Protein AF-K1R5Z9-F1 (afdb_monomer_lite)

Organism: NCBI:txid408170

Radius of gyration: 17.42 Å; chains: 1; bounding box: 35×37×48 Å

InterPro domains:
  IPR027417 P-loop containing nucleoside triphosphate hydrolase [G3DSA:3.40.50.300] (1-78)
  IPR045562 ATP-dependent DNA helicase RecG, domain 3, C-terminal [PF19833] (22-94)
  IPR047112 ATP-dependent DNA helicase RecG/Transcription-repair-coupling factor [PTHR47964] (1-91)

Secondary structure (DSSP, 8-state):
-----S--SHHHHHHHHHHHH---HHHHHHHHHHHH-S--TTSS---SS-----S-TTT-HHHHHHHHHHHHHHHHH-TT--SGGGHHHHHHHHHHHHTTTTS--

Sequence (105 aa):
CVLVSDAHTDEARARLKVLCDTADGFQIAEADLRQRGPGDFFGNRQHGLPALHIADLGTNMTAVNDARDAARTVLATDPTLSAPEHAALRAQCARLFAANDGHFN

Foldseek 3Di:
DDDDDPDPDPLVVQLVVQVVVDPDPVSSVVSCCVSVPCPPPVPPDPFAFDPPPPVGCVVCVVVVVVVVVVVVVCCVVPVPLPDPVSPVVNVVVVVRRVVRVPRPD

pLDDT: mean 75.52, std 16.5, range [33.09, 94.94]

Structure (mmCIF, N/CA/C/O backbone):
data_AF-K1R5Z9-F1
#
_entry.id   AF-K1R5Z9-F1
#
loop_
_atom_site.group_PDB
_atom_site.id
_atom_site.type_symbol
_atom_site.label_atom_id
_atom_site.label_alt_id
_atom_site.label_comp_id
_atom_site.label_asym_id
_atom_site.label_entity_id
_atom_site.label_seq_id
_atom_site.pdbx_PDB_ins_code
_atom_site.Cartn_x
_atom_site.Cartn_y
_atom_site.Cartn_z
_atom_site.occupancy
_atom_site.B_iso_or_equiv
_atom_site.auth_seq_id
_atom_site.auth_comp_id
_atom_site.auth_asym_id
_atom_site.auth_atom_id
_atom_site.pdbx_PDB_model_num
ATOM 1 N N . CYS A 1 1 ? 1.648 -23.744 -13.181 1.00 73.06 1 CYS A N 1
ATOM 2 C CA . CYS A 1 1 ? 1.472 -22.630 -14.137 1.00 73.06 1 CYS A CA 1
ATOM 3 C C . CYS A 1 1 ? 2.696 -22.535 -15.035 1.00 73.06 1 CYS A C 1
ATOM 5 O O . CYS A 1 1 ? 3.778 -22.875 -14.574 1.00 73.06 1 CYS A O 1
ATOM 7 N N . VAL A 1 2 ? 2.527 -22.100 -16.285 1.00 80.69 2 VAL A N 1
ATOM 8 C CA . VAL A 1 2 ? 3.630 -21.816 -17.218 1.00 80.69 2 VAL A CA 1
ATOM 9 C C . VAL A 1 2 ? 3.498 -20.358 -17.643 1.00 80.69 2 VAL A C 1
ATOM 11 O O . VAL A 1 2 ? 2.413 -19.940 -18.038 1.00 80.69 2 VAL A O 1
ATOM 14 N N . LEU A 1 3 ? 4.579 -19.588 -17.522 1.00 80.12 3 LEU A N 1
ATOM 15 C CA . LEU A 1 3 ? 4.649 -18.199 -17.971 1.00 80.12 3 LEU A CA 1
ATOM 16 C C . LEU A 1 3 ? 5.308 -18.158 -19.354 1.00 80.12 3 LEU A C 1
ATOM 18 O O . LEU A 1 3 ? 6.401 -18.692 -19.528 1.00 80.12 3 LEU A O 1
ATOM 22 N N . VAL A 1 4 ? 4.648 -17.530 -20.329 1.00 83.44 4 VAL A N 1
ATOM 23 C CA . VAL A 1 4 ? 5.136 -17.386 -21.710 1.00 83.44 4 VAL A CA 1
ATOM 24 C C . VAL A 1 4 ? 5.144 -15.902 -22.069 1.00 83.44 4 VAL A C 1
ATOM 26 O O . VAL A 1 4 ? 4.182 -15.195 -21.779 1.00 83.44 4 VAL A O 1
ATOM 29 N N . SER A 1 5 ? 6.227 -15.430 -22.685 1.00 82.25 5 SER A N 1
ATOM 30 C CA . SER A 1 5 ? 6.384 -14.048 -23.149 1.00 82.25 5 SER A CA 1
ATOM 31 C C . SER A 1 5 ? 7.063 -14.035 -24.511 1.00 82.25 5 SER A C 1
ATOM 33 O O . SER A 1 5 ? 8.066 -14.718 -24.699 1.00 82.25 5 SER A O 1
ATOM 35 N N . ASP A 1 6 ? 6.533 -13.220 -25.421 1.00 85.75 6 ASP A N 1
ATOM 36 C CA . ASP A 1 6 ? 7.128 -12.917 -26.731 1.00 85.75 6 ASP A CA 1
ATOM 37 C C . ASP A 1 6 ? 8.138 -11.751 -26.647 1.00 85.75 6 ASP A C 1
ATOM 39 O O . ASP A 1 6 ? 8.927 -11.494 -27.550 1.00 85.75 6 ASP A O 1
ATOM 43 N N . ALA A 1 7 ? 8.157 -11.034 -25.516 1.00 82.31 7 ALA A N 1
ATOM 44 C CA . ALA A 1 7 ? 9.148 -9.998 -25.260 1.00 82.31 7 ALA A CA 1
ATOM 45 C C . ALA A 1 7 ? 10.493 -10.624 -24.859 1.00 82.31 7 ALA A C 1
ATOM 47 O O . ALA A 1 7 ? 10.580 -11.354 -23.868 1.00 82.31 7 ALA A O 1
ATOM 48 N N . HIS A 1 8 ? 11.548 -10.280 -25.601 1.00 81.94 8 HIS A N 1
ATOM 49 C CA . HIS A 1 8 ? 12.918 -10.770 -25.398 1.00 81.94 8 HIS A CA 1
ATOM 50 C C . HIS A 1 8 ? 13.832 -9.791 -24.641 1.00 81.94 8 HIS A C 1
ATOM 52 O O . HIS A 1 8 ? 15.053 -9.919 -24.697 1.00 81.94 8 HIS A O 1
ATOM 58 N N . THR A 1 9 ? 13.267 -8.808 -23.937 1.00 86.88 9 THR A N 1
ATOM 59 C CA . THR A 1 9 ? 14.045 -7.823 -23.173 1.00 86.88 9 THR A CA 1
ATOM 60 C C . THR A 1 9 ? 14.440 -8.354 -21.792 1.00 86.88 9 THR A C 1
ATOM 62 O O . THR A 1 9 ? 13.729 -9.164 -21.190 1.00 86.88 9 THR A O 1
ATOM 65 N N . ASP A 1 10 ? 15.560 -7.865 -21.253 1.00 84.44 10 ASP A N 1
ATOM 66 C CA . ASP A 1 10 ? 16.007 -8.216 -19.896 1.00 84.44 10 ASP A CA 1
ATOM 67 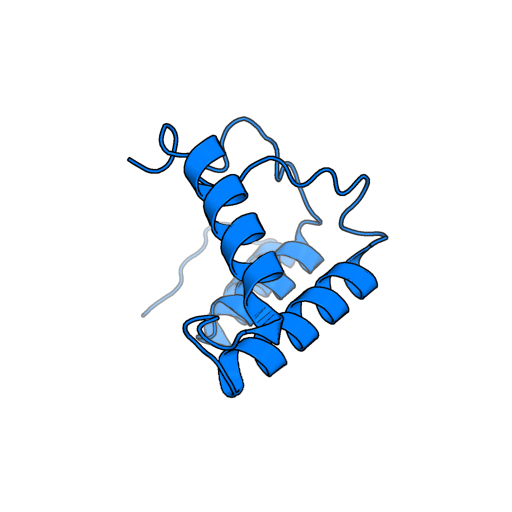C C . ASP A 1 10 ? 14.999 -7.779 -18.825 1.00 84.44 10 ASP A C 1
ATOM 69 O O . ASP A 1 10 ? 14.791 -8.480 -17.836 1.00 84.44 10 ASP A O 1
ATOM 73 N N . GLU A 1 11 ? 14.296 -6.673 -19.065 1.00 81.69 11 GLU A N 1
ATOM 74 C CA . GLU A 1 11 ? 13.219 -6.188 -18.203 1.00 81.69 11 GLU A CA 1
ATOM 75 C C . GLU A 1 11 ? 12.032 -7.167 -18.168 1.00 81.69 11 GLU A C 1
ATOM 77 O O . GLU A 1 11 ? 11.549 -7.530 -17.095 1.00 81.69 11 GLU A O 1
ATOM 82 N N . ALA A 1 12 ? 11.597 -7.681 -19.327 1.00 82.56 12 ALA A N 1
ATOM 83 C CA . ALA A 1 12 ? 10.539 -8.690 -19.386 1.00 82.56 12 ALA A CA 1
ATOM 84 C C . ALA A 1 12 ? 10.950 -9.975 -18.649 1.00 82.56 12 ALA A C 1
ATOM 86 O O . ALA A 1 12 ? 10.152 -10.552 -17.908 1.00 82.56 12 ALA A O 1
ATOM 87 N N . ARG A 1 13 ? 12.215 -10.389 -18.784 1.00 85.88 13 ARG A N 1
ATOM 88 C CA . ARG A 1 13 ? 12.768 -11.542 -18.061 1.00 85.88 13 ARG A CA 1
ATOM 89 C C . ARG A 1 13 ? 12.788 -11.317 -16.547 1.00 85.88 13 ARG A C 1
ATOM 91 O O . ARG A 1 13 ? 12.404 -12.219 -15.803 1.00 85.88 13 ARG A O 1
ATOM 98 N N . ALA A 1 14 ? 13.197 -10.134 -16.091 1.00 84.69 14 ALA A N 1
ATOM 99 C CA . ALA A 1 14 ? 13.219 -9.781 -14.674 1.00 84.69 14 ALA A CA 1
ATOM 100 C C . ALA A 1 14 ? 11.812 -9.805 -14.053 1.00 84.69 14 ALA A C 1
ATOM 102 O O . ALA A 1 14 ? 11.638 -10.332 -12.955 1.00 84.69 14 ALA A O 1
ATOM 103 N N . ARG A 1 15 ? 10.793 -9.325 -14.778 1.00 83.00 15 ARG A N 1
ATOM 104 C CA . ARG A 1 15 ? 9.384 -9.358 -14.341 1.00 83.00 15 ARG A CA 1
ATOM 105 C C . ARG A 1 15 ? 8.857 -10.777 -14.177 1.00 83.00 15 ARG A C 1
ATOM 107 O O . ARG A 1 15 ? 8.269 -11.109 -13.151 1.00 83.00 15 ARG A O 1
ATOM 114 N N . LEU A 1 16 ? 9.099 -11.633 -15.170 1.00 87.38 16 LEU A N 1
ATOM 115 C CA . LEU A 1 16 ? 8.708 -13.042 -15.087 1.00 8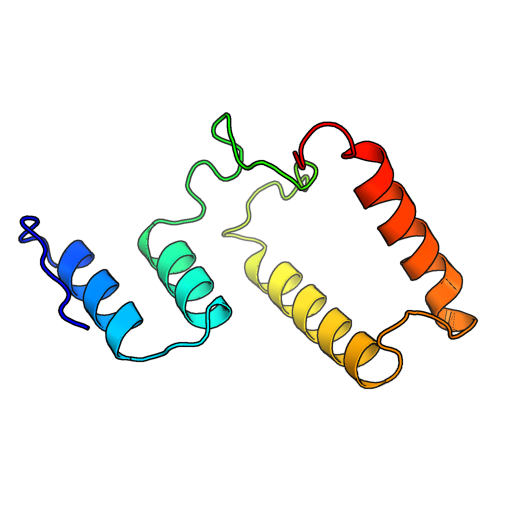7.38 16 LEU A CA 1
ATOM 116 C C . LEU A 1 16 ? 9.399 -13.750 -13.923 1.00 87.38 16 LEU A C 1
ATOM 118 O O . LEU A 1 16 ? 8.781 -14.576 -13.259 1.00 87.38 16 LEU A O 1
ATOM 122 N N . LYS A 1 17 ? 10.659 -13.401 -13.646 1.00 87.31 17 LYS A N 1
ATOM 123 C CA . LYS A 1 17 ? 11.399 -13.968 -12.522 1.00 87.31 17 LYS A CA 1
ATOM 124 C C . LYS A 1 17 ? 10.764 -13.608 -11.175 1.00 87.31 17 LYS A C 1
ATOM 126 O O . LYS A 1 17 ? 10.582 -14.500 -10.358 1.00 87.31 17 LYS A O 1
ATOM 131 N N . VAL A 1 18 ? 10.360 -12.353 -10.968 1.00 86.69 18 VAL A N 1
ATOM 132 C CA . VAL A 1 18 ? 9.672 -11.916 -9.735 1.00 86.69 18 VAL A CA 1
ATOM 133 C C . VAL A 1 18 ? 8.405 -12.739 -9.481 1.00 86.69 18 VAL A C 1
ATOM 135 O O . VAL A 1 18 ? 8.185 -13.189 -8.361 1.00 86.69 18 VAL A O 1
ATOM 138 N N . LEU A 1 19 ? 7.611 -12.997 -10.526 1.00 86.44 19 LEU A N 1
ATOM 139 C CA . LEU A 1 19 ? 6.396 -13.817 -10.432 1.00 86.44 19 LEU A CA 1
ATOM 140 C C . LEU A 1 19 ? 6.679 -15.299 -10.129 1.00 86.44 19 LEU A C 1
ATOM 142 O O . LEU A 1 19 ? 5.799 -16.001 -9.635 1.00 86.44 19 LEU A O 1
ATOM 146 N N . CYS A 1 20 ? 7.882 -15.786 -10.438 1.00 87.81 20 CYS A N 1
ATOM 147 C CA . CYS A 1 20 ? 8.328 -17.131 -10.072 1.00 87.81 20 CYS A CA 1
ATOM 148 C C . CYS A 1 20 ? 8.922 -17.194 -8.658 1.00 87.81 20 CYS A C 1
ATOM 150 O O . CYS A 1 20 ? 8.855 -18.244 -8.024 1.00 87.81 20 CYS A O 1
ATOM 152 N N . ASP A 1 21 ? 9.529 -16.105 -8.184 1.00 89.25 21 ASP A N 1
ATOM 153 C CA . ASP A 1 21 ? 10.261 -16.068 -6.915 1.00 89.25 21 ASP A CA 1
ATOM 154 C C . ASP A 1 21 ? 9.327 -15.944 -5.699 1.00 89.25 21 ASP A C 1
ATOM 156 O O . ASP A 1 21 ? 9.688 -16.370 -4.602 1.00 89.25 21 ASP A O 1
ATOM 160 N N . THR A 1 22 ? 8.134 -15.363 -5.864 1.00 82.75 22 THR A N 1
ATOM 161 C CA . THR A 1 22 ? 7.192 -15.143 -4.759 1.00 82.75 22 THR A CA 1
ATOM 162 C C . THR A 1 22 ? 5.739 -15.134 -5.228 1.00 82.75 22 THR A C 1
ATOM 164 O O . THR A 1 22 ? 5.426 -14.707 -6.335 1.00 82.75 22 THR A O 1
ATOM 167 N N . ALA A 1 23 ? 4.838 -15.600 -4.361 1.00 86.31 23 ALA A N 1
ATOM 168 C CA . ALA A 1 23 ? 3.388 -15.501 -4.544 1.00 86.31 23 ALA A CA 1
ATOM 169 C C . ALA A 1 23 ? 2.768 -14.360 -3.711 1.00 86.31 23 ALA A C 1
ATOM 171 O O . ALA A 1 23 ? 1.552 -14.173 -3.725 1.00 86.31 23 ALA A O 1
ATOM 172 N N . ASP A 1 24 ? 3.588 -13.613 -2.965 1.00 83.94 24 ASP A N 1
ATOM 173 C CA . ASP A 1 24 ? 3.147 -12.465 -2.177 1.00 83.94 24 ASP A CA 1
ATOM 174 C C . ASP A 1 24 ? 2.902 -11.256 -3.092 1.00 83.94 24 ASP A C 1
ATOM 176 O O . ASP A 1 24 ? 3.831 -10.673 -3.660 1.00 83.94 24 ASP A O 1
ATOM 180 N N . GLY A 1 25 ? 1.632 -10.860 -3.210 1.00 78.25 25 GLY A N 1
ATOM 181 C CA . GLY A 1 25 ? 1.203 -9.747 -4.054 1.00 78.25 25 GLY A CA 1
ATOM 182 C C . GLY A 1 25 ? 1.856 -8.406 -3.706 1.00 78.25 25 GLY A C 1
ATOM 183 O O . GLY A 1 25 ? 2.051 -7.584 -4.600 1.00 78.25 25 GLY A O 1
ATOM 184 N N . PHE A 1 26 ? 2.260 -8.187 -2.450 1.00 77.19 26 PHE A N 1
ATOM 185 C CA . PHE A 1 26 ? 2.928 -6.946 -2.051 1.00 77.19 26 PHE A CA 1
ATOM 186 C C . PHE A 1 26 ? 4.363 -6.876 -2.570 1.00 77.19 26 PHE A C 1
ATOM 188 O O . PHE A 1 26 ? 4.785 -5.835 -3.072 1.00 77.19 26 PHE A O 1
ATOM 195 N N . GLN A 1 27 ? 5.104 -7.983 -2.497 1.00 79.50 27 GLN A N 1
ATOM 196 C CA . GLN A 1 27 ? 6.477 -8.048 -3.008 1.00 79.50 27 GLN A CA 1
ATOM 197 C C . GLN A 1 27 ? 6.510 -7.905 -4.530 1.00 79.50 27 GLN A C 1
ATOM 199 O O . GLN A 1 27 ? 7.385 -7.228 -5.072 1.00 79.50 27 GLN A O 1
ATOM 204 N N . ILE A 1 28 ? 5.526 -8.497 -5.214 1.00 84.88 28 ILE A N 1
ATOM 205 C CA . ILE A 1 28 ? 5.349 -8.337 -6.660 1.00 84.88 28 ILE A CA 1
ATOM 206 C C . ILE A 1 28 ? 5.089 -6.863 -6.998 1.00 84.88 28 ILE A C 1
ATOM 208 O O . ILE A 1 28 ? 5.752 -6.323 -7.882 1.00 84.88 28 ILE A O 1
ATOM 212 N N . ALA A 1 29 ? 4.178 -6.197 -6.279 1.00 80.38 29 ALA A N 1
ATOM 213 C CA . ALA A 1 29 ? 3.864 -4.784 -6.500 1.00 80.38 29 ALA A CA 1
ATOM 214 C C . ALA A 1 29 ? 5.069 -3.862 -6.241 1.00 80.38 29 ALA A C 1
ATOM 216 O O . ALA A 1 29 ? 5.314 -2.936 -7.010 1.00 80.38 29 ALA A O 1
ATOM 217 N N . GLU A 1 30 ? 5.859 -4.130 -5.198 1.00 78.12 30 GLU A N 1
ATOM 218 C CA . GLU A 1 30 ? 7.073 -3.364 -4.898 1.00 78.12 30 GLU A CA 1
ATOM 219 C C . GLU A 1 30 ? 8.151 -3.549 -5.978 1.00 78.12 30 GLU A C 1
ATOM 221 O O . GLU A 1 30 ? 8.822 -2.594 -6.378 1.00 78.12 30 GLU A O 1
ATOM 226 N N . ALA A 1 31 ? 8.323 -4.776 -6.472 1.00 82.50 31 ALA A N 1
ATOM 227 C CA . ALA A 1 31 ? 9.259 -5.067 -7.548 1.00 82.50 31 ALA A CA 1
ATOM 228 C C . ALA A 1 31 ? 8.829 -4.432 -8.882 1.00 82.50 31 ALA A C 1
ATOM 230 O O . ALA A 1 31 ? 9.689 -3.895 -9.581 1.00 82.50 31 ALA A O 1
ATOM 231 N N . ASP A 1 32 ? 7.531 -4.435 -9.211 1.00 80.69 32 ASP A N 1
ATOM 232 C CA . ASP A 1 32 ? 6.995 -3.764 -10.405 1.00 80.69 32 ASP A CA 1
ATOM 233 C C . ASP A 1 32 ? 7.175 -2.239 -10.305 1.00 80.69 32 ASP A C 1
ATOM 235 O O . ASP A 1 32 ? 7.717 -1.633 -11.229 1.00 80.69 32 ASP A O 1
ATOM 239 N N . LEU A 1 33 ? 6.871 -1.642 -9.142 1.00 75.19 33 LEU A N 1
ATOM 240 C CA . LEU A 1 33 ? 7.099 -0.219 -8.856 1.00 75.19 33 LEU A CA 1
ATOM 241 C C . LEU A 1 33 ? 8.572 0.178 -9.023 1.00 75.19 33 LEU A C 1
ATOM 243 O O . LEU A 1 33 ? 8.883 1.234 -9.569 1.00 75.19 33 LEU A O 1
ATOM 247 N N . ARG A 1 34 ? 9.501 -0.668 -8.568 1.00 76.50 34 ARG A N 1
ATOM 248 C CA . ARG A 1 34 ? 10.942 -0.419 -8.711 1.00 76.50 34 ARG A CA 1
ATOM 249 C C . ARG A 1 34 ? 11.403 -0.514 -10.167 1.00 76.50 34 ARG A C 1
ATOM 251 O O . ARG A 1 34 ? 12.276 0.249 -10.567 1.00 76.50 34 ARG A O 1
ATOM 258 N N . GLN A 1 35 ? 10.857 -1.457 -10.936 1.00 72.69 35 GLN A N 1
ATOM 259 C CA . GLN A 1 35 ? 11.270 -1.707 -12.322 1.00 72.69 35 GLN A 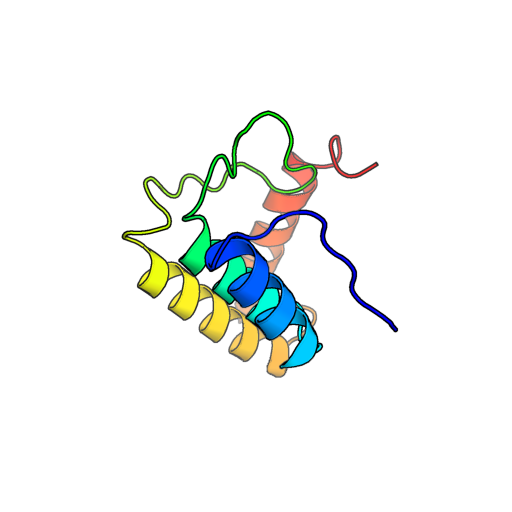CA 1
ATOM 260 C C . GLN A 1 35 ? 10.685 -0.687 -13.301 1.00 72.69 35 GLN A C 1
ATOM 262 O O . GLN A 1 35 ? 11.391 -0.234 -14.196 1.00 72.69 35 GLN A O 1
ATOM 267 N N . ARG A 1 36 ? 9.421 -0.299 -13.122 1.00 70.81 36 ARG A N 1
ATOM 268 C CA . ARG A 1 36 ? 8.709 0.614 -14.029 1.00 70.81 36 ARG A CA 1
ATOM 269 C C . ARG A 1 36 ? 8.672 2.060 -13.538 1.00 70.81 36 ARG A C 1
ATOM 271 O O . ARG A 1 36 ? 8.217 2.944 -14.264 1.00 70.81 36 ARG A O 1
ATOM 278 N N . GLY A 1 37 ? 9.153 2.304 -12.320 1.00 64.69 37 GLY A N 1
ATOM 279 C CA . GLY A 1 37 ? 8.861 3.534 -11.595 1.00 64.69 37 GLY A CA 1
ATOM 280 C C . GLY A 1 37 ? 7.380 3.592 -11.197 1.00 64.69 37 GLY A C 1
ATOM 281 O O . GLY A 1 37 ? 6.627 2.650 -11.451 1.00 64.69 37 GLY A O 1
ATOM 282 N N . PRO A 1 38 ? 6.919 4.703 -10.599 1.00 57.28 38 PRO A N 1
ATOM 283 C CA . PRO A 1 38 ? 5.499 4.879 -10.304 1.00 57.28 38 PRO A CA 1
ATOM 284 C C . PRO A 1 38 ? 4.626 4.747 -11.559 1.00 57.28 38 PRO A C 1
ATOM 286 O O . PRO A 1 38 ? 3.483 4.315 -11.467 1.00 57.28 38 PRO A O 1
ATOM 289 N N . GLY A 1 39 ? 5.145 5.074 -12.746 1.00 54.16 39 GLY A N 1
ATOM 290 C CA . GLY A 1 39 ? 4.300 5.196 -13.925 1.00 54.16 39 GLY A CA 1
ATOM 291 C C . GLY A 1 39 ? 3.108 6.120 -13.650 1.00 54.16 39 GLY A C 1
ATOM 292 O O . GLY A 1 39 ? 3.069 6.874 -12.675 1.00 54.16 39 GLY A O 1
ATOM 293 N N . ASP A 1 40 ? 2.112 6.056 -14.516 1.00 49.69 40 ASP A N 1
ATOM 294 C CA . ASP A 1 40 ? 0.894 6.839 -14.375 1.00 49.69 40 ASP A CA 1
ATOM 295 C C . ASP A 1 40 ? -0.032 6.155 -13.342 1.00 49.69 40 ASP A C 1
ATOM 297 O O . ASP A 1 40 ? -1.045 5.554 -13.693 1.00 49.69 40 ASP A O 1
ATOM 301 N N . PHE A 1 41 ? 0.317 6.202 -12.046 1.00 45.72 41 PHE A N 1
ATOM 302 C CA . PHE A 1 41 ? -0.595 5.797 -10.952 1.00 45.72 41 PHE A CA 1
ATOM 303 C C . PHE A 1 41 ? -1.939 6.546 -11.049 1.00 45.72 41 PHE A C 1
ATOM 305 O O . PHE A 1 41 ? -2.980 6.015 -10.667 1.00 45.72 41 PHE A O 1
ATOM 312 N N . PHE A 1 42 ? -1.912 7.756 -11.623 1.00 43.94 42 PHE A N 1
ATOM 313 C CA . PHE A 1 42 ? -3.068 8.603 -11.932 1.00 43.94 42 PHE A CA 1
ATOM 314 C C . PHE A 1 42 ? -3.442 8.610 -13.418 1.00 43.94 42 PHE A C 1
ATOM 316 O O . PHE A 1 42 ? -4.249 9.434 -13.851 1.00 43.94 42 PHE A O 1
ATOM 323 N N . GLY A 1 43 ? -2.899 7.674 -14.196 1.00 42.22 43 GLY A N 1
ATOM 324 C CA . GLY A 1 43 ? -3.106 7.557 -15.630 1.00 42.22 43 GLY A CA 1
ATOM 325 C C . GLY A 1 43 ? -4.478 7.061 -15.967 1.00 42.22 43 GLY A C 1
ATOM 326 O O . GLY A 1 43 ? -4.680 5.885 -16.244 1.00 42.22 43 GLY A O 1
ATOM 327 N N . ASN A 1 44 ? -5.430 7.982 -15.916 1.00 43.19 44 ASN A N 1
ATOM 328 C CA . ASN A 1 44 ? -6.811 7.864 -16.351 1.00 43.19 44 ASN A CA 1
ATOM 329 C C . ASN A 1 44 ? -7.638 6.687 -15.806 1.00 43.19 44 ASN A C 1
ATOM 331 O O . ASN A 1 44 ? -8.818 6.660 -16.151 1.00 43.19 44 ASN A O 1
ATOM 335 N N . ARG A 1 45 ? -7.109 5.728 -15.019 1.00 45.62 45 ARG A N 1
ATOM 336 C CA . ARG A 1 45 ? -7.876 4.551 -14.561 1.00 45.62 45 ARG A CA 1
ATOM 337 C C . ARG A 1 45 ? -7.154 3.608 -13.565 1.00 45.62 45 ARG A C 1
ATOM 339 O O . ARG A 1 45 ? -7.017 2.418 -13.833 1.00 45.62 45 ARG A O 1
ATOM 346 N N . GLN A 1 46 ? -6.773 4.077 -12.372 1.00 46.47 46 GLN A N 1
ATOM 347 C CA . GLN A 1 46 ? -6.827 3.181 -11.201 1.00 46.47 46 GLN A CA 1
ATOM 348 C C . GLN A 1 46 ? -8.206 3.333 -10.560 1.00 46.47 46 GLN A C 1
ATOM 350 O O . GLN A 1 46 ? -8.513 4.351 -9.946 1.00 46.47 46 GLN A O 1
ATOM 355 N N . HIS A 1 47 ? -9.070 2.342 -10.764 1.00 42.69 47 HIS A N 1
ATOM 356 C CA . HIS A 1 47 ? -10.365 2.288 -10.098 1.00 42.69 47 HIS A CA 1
ATOM 357 C C . HIS A 1 47 ? -10.153 1.999 -8.610 1.00 42.69 47 HIS A C 1
ATOM 359 O O . HIS A 1 47 ? -9.592 0.963 -8.253 1.00 42.69 47 HIS A O 1
ATOM 365 N N . GLY A 1 48 ? -10.593 2.923 -7.755 1.00 49.84 48 GLY A N 1
ATOM 366 C CA . GLY A 1 48 ? -10.885 2.616 -6.362 1.00 49.84 48 GLY A CA 1
ATOM 367 C C . GLY A 1 48 ? -10.519 3.702 -5.360 1.00 49.84 48 GLY A C 1
ATOM 368 O O . GLY A 1 48 ? -11.383 4.223 -4.672 1.00 49.84 48 GLY A O 1
ATOM 369 N N . LEU A 1 49 ? -9.251 4.066 -5.220 1.00 49.25 49 LEU A N 1
ATOM 370 C CA . LEU A 1 49 ? -8.832 4.943 -4.119 1.00 49.25 49 LEU A CA 1
ATOM 371 C C . LEU A 1 49 ? -8.638 6.388 -4.589 1.00 49.25 49 LEU A C 1
ATOM 373 O O . LEU A 1 49 ? -8.350 6.609 -5.768 1.00 49.25 49 LEU A O 1
ATOM 377 N N . PRO A 1 50 ? -8.812 7.388 -3.700 1.00 49.16 50 PRO A N 1
ATOM 378 C CA . PRO A 1 50 ? -8.673 8.770 -4.112 1.00 49.16 50 PRO A CA 1
ATOM 379 C C . PRO A 1 50 ? -7.223 8.981 -4.520 1.00 49.16 50 PRO A C 1
ATOM 381 O O . PRO A 1 50 ? -6.325 8.301 -4.010 1.00 49.16 50 PRO A O 1
ATOM 384 N N . ALA A 1 51 ? -6.981 9.951 -5.398 1.00 54.91 51 ALA A N 1
ATOM 385 C CA . ALA A 1 51 ? -5.621 10.329 -5.712 1.00 54.91 51 ALA A CA 1
ATOM 386 C C . ALA A 1 51 ? -4.919 10.797 -4.430 1.00 54.91 51 ALA A C 1
ATOM 388 O O . ALA A 1 51 ? -5.130 11.918 -3.957 1.00 54.91 51 ALA A O 1
ATOM 389 N N . LEU A 1 52 ? -4.126 9.913 -3.818 1.00 56.28 52 LEU A N 1
ATOM 390 C CA . LEU A 1 52 ? -3.221 10.278 -2.743 1.00 56.28 52 LEU A CA 1
ATOM 391 C C . LEU A 1 52 ? -2.324 11.358 -3.336 1.00 56.28 52 LEU A C 1
ATOM 393 O O . LEU A 1 52 ? -1.620 11.101 -4.307 1.00 56.28 52 LEU A O 1
ATOM 397 N N . HIS A 1 53 ? -2.395 12.574 -2.796 1.00 54.28 53 HIS A N 1
ATOM 398 C CA . HIS A 1 53 ? -1.582 13.704 -3.247 1.00 54.28 53 HIS A CA 1
ATOM 399 C C . HIS A 1 53 ? -0.130 13.497 -2.791 1.00 54.28 53 HIS A C 1
ATOM 401 O O . HIS A 1 53 ? 0.418 14.267 -2.007 1.00 54.28 53 HIS A O 1
ATOM 407 N N . ILE A 1 54 ? 0.484 12.401 -3.224 1.00 56.53 54 ILE A N 1
ATOM 408 C CA . ILE A 1 54 ? 1.891 12.117 -3.026 1.00 56.53 54 ILE A CA 1
ATOM 409 C C . ILE A 1 54 ? 2.574 12.749 -4.228 1.00 56.53 54 ILE A C 1
ATOM 411 O O . ILE A 1 54 ? 2.486 12.243 -5.343 1.00 56.53 54 ILE A O 1
ATOM 415 N N . ALA A 1 55 ? 3.190 13.906 -3.985 1.00 54.97 55 ALA A N 1
ATOM 416 C CA . ALA A 1 55 ? 3.799 14.742 -5.017 1.00 54.97 55 ALA A CA 1
ATOM 417 C C . ALA A 1 55 ? 4.873 14.004 -5.835 1.00 54.97 55 ALA A C 1
ATOM 419 O O . ALA A 1 55 ? 5.159 14.410 -6.955 1.00 54.97 55 ALA A O 1
ATOM 420 N N . ASP A 1 56 ? 5.430 12.920 -5.288 1.00 58.16 56 ASP A N 1
ATOM 421 C CA . ASP A 1 56 ? 6.289 11.969 -5.985 1.00 58.16 56 ASP A CA 1
ATOM 422 C C . ASP A 1 56 ? 6.474 10.719 -5.101 1.00 58.16 56 ASP A C 1
ATOM 424 O O . ASP A 1 56 ? 7.002 10.791 -3.989 1.00 58.16 56 ASP A O 1
ATOM 428 N N . LEU A 1 57 ? 5.978 9.566 -5.555 1.00 56.38 57 LEU A N 1
ATOM 429 C CA . LEU A 1 57 ? 6.101 8.296 -4.830 1.00 56.38 57 LEU A CA 1
ATOM 430 C C . LEU A 1 57 ? 7.556 7.812 -4.768 1.00 56.38 57 LEU A C 1
ATOM 432 O O . LEU A 1 57 ? 7.927 7.175 -3.789 1.00 56.38 57 LEU A O 1
ATOM 436 N N . GLY A 1 58 ? 8.385 8.144 -5.764 1.00 59.59 58 GLY A N 1
ATOM 437 C CA . GLY A 1 58 ? 9.786 7.730 -5.828 1.00 59.59 58 GLY A CA 1
ATOM 438 C C . GLY A 1 58 ? 10.647 8.385 -4.748 1.00 59.59 58 GLY A C 1
ATOM 439 O O . GLY A 1 58 ? 11.480 7.718 -4.137 1.00 59.59 58 GLY A O 1
ATOM 440 N N . THR A 1 59 ? 10.408 9.664 -4.451 1.00 59.03 59 THR A N 1
ATOM 441 C CA . THR A 1 59 ? 11.106 10.387 -3.371 1.00 59.03 59 THR A CA 1
ATOM 442 C C . THR A 1 59 ? 10.519 10.124 -1.985 1.00 59.03 59 THR A C 1
ATOM 444 O O . THR A 1 59 ? 11.242 10.216 -0.995 1.00 59.03 59 THR A O 1
ATOM 447 N N . ASN A 1 60 ? 9.243 9.735 -1.893 1.00 65.69 60 ASN A N 1
ATOM 448 C CA . ASN A 1 60 ? 8.551 9.523 -0.617 1.00 65.69 60 ASN A CA 1
ATOM 449 C C . ASN A 1 60 ? 8.406 8.046 -0.214 1.00 65.69 60 ASN A C 1
ATOM 451 O O . ASN A 1 60 ? 7.639 7.736 0.700 1.00 65.69 60 ASN A O 1
ATOM 455 N N . MET A 1 61 ? 9.152 7.130 -0.843 1.00 69.44 61 MET A N 1
ATOM 456 C CA . MET A 1 61 ? 9.090 5.692 -0.540 1.00 69.44 61 MET A CA 1
ATOM 457 C C . MET A 1 61 ? 9.290 5.374 0.945 1.00 69.44 61 MET A C 1
ATOM 459 O O . MET A 1 61 ? 8.637 4.474 1.467 1.00 69.44 61 MET A O 1
ATOM 463 N N . THR A 1 62 ? 10.145 6.123 1.648 1.00 78.06 62 THR A N 1
ATOM 464 C CA . THR A 1 62 ? 10.339 5.955 3.096 1.00 78.06 62 THR A CA 1
ATOM 465 C C . THR A 1 62 ? 9.049 6.228 3.863 1.00 78.06 62 THR A C 1
ATOM 467 O O . THR A 1 62 ? 8.612 5.381 4.631 1.00 78.06 62 THR A O 1
ATOM 470 N N . ALA A 1 63 ? 8.372 7.345 3.585 1.00 79.19 63 ALA A N 1
ATOM 471 C CA . ALA A 1 63 ? 7.119 7.692 4.252 1.00 79.19 63 ALA A CA 1
ATOM 472 C C . ALA A 1 63 ? 6.002 6.676 3.954 1.00 79.19 63 ALA A C 1
ATOM 474 O O . ALA A 1 63 ? 5.196 6.362 4.827 1.00 79.19 63 ALA A O 1
ATOM 475 N N . VAL A 1 64 ? 5.967 6.133 2.732 1.00 77.56 64 VAL A N 1
ATOM 476 C CA . VAL A 1 64 ? 5.022 5.069 2.358 1.00 77.56 64 VAL A CA 1
ATOM 477 C C . VAL A 1 64 ? 5.308 3.782 3.135 1.00 77.56 64 VAL A C 1
ATOM 479 O O . VAL A 1 64 ? 4.378 3.155 3.645 1.00 77.56 64 VAL A O 1
ATOM 482 N N . ASN A 1 65 ? 6.579 3.399 3.265 1.00 82.19 65 ASN A N 1
ATOM 483 C CA . ASN A 1 65 ? 6.981 2.229 4.042 1.00 82.19 65 ASN A CA 1
ATOM 484 C C . ASN A 1 65 ? 6.667 2.403 5.533 1.00 82.19 65 ASN A C 1
ATOM 486 O O . ASN A 1 65 ? 6.076 1.505 6.131 1.00 82.19 65 ASN A O 1
ATOM 490 N N . ASP A 1 66 ? 6.961 3.570 6.104 1.00 86.69 66 ASP A N 1
ATOM 491 C CA . ASP A 1 66 ? 6.670 3.880 7.505 1.00 86.69 66 ASP A CA 1
ATOM 492 C C . ASP A 1 66 ? 5.161 3.829 7.782 1.00 86.69 66 ASP A C 1
ATOM 494 O O . ASP A 1 66 ? 4.712 3.218 8.754 1.00 86.69 66 ASP A O 1
ATOM 498 N N . ALA A 1 67 ? 4.352 4.411 6.889 1.00 86.31 67 ALA A N 1
ATOM 499 C CA . ALA A 1 67 ? 2.897 4.357 6.988 1.00 86.31 67 ALA A CA 1
ATOM 500 C C . ALA A 1 67 ? 2.369 2.916 6.899 1.00 86.31 67 ALA A C 1
ATOM 502 O O . ALA A 1 67 ? 1.467 2.539 7.653 1.00 86.31 67 ALA A O 1
ATOM 503 N N . ARG A 1 68 ? 2.943 2.090 6.013 1.00 85.38 68 ARG A N 1
ATOM 504 C CA . ARG A 1 68 ? 2.599 0.667 5.878 1.00 85.38 68 ARG A CA 1
ATOM 505 C C . ARG A 1 68 ? 2.909 -0.102 7.158 1.00 85.38 68 ARG A C 1
ATOM 507 O O . ARG A 1 68 ? 2.065 -0.865 7.627 1.00 85.38 68 ARG A O 1
ATOM 514 N N . ASP A 1 69 ? 4.093 0.082 7.724 1.00 91.25 69 ASP A N 1
ATOM 515 C CA . ASP A 1 69 ? 4.521 -0.659 8.909 1.00 91.25 69 ASP A CA 1
ATOM 516 C C . ASP A 1 69 ? 3.734 -0.226 10.158 1.00 91.25 69 ASP A C 1
ATOM 518 O O . ASP A 1 69 ? 3.316 -1.072 10.958 1.00 91.25 69 ASP A O 1
ATOM 522 N N . ALA A 1 70 ? 3.409 1.066 10.272 1.00 90.50 70 ALA A N 1
ATOM 523 C CA . ALA A 1 70 ? 2.485 1.574 11.283 1.00 90.50 70 ALA A CA 1
ATOM 524 C C . ALA A 1 70 ? 1.086 0.950 11.137 1.00 90.50 70 ALA A C 1
ATOM 526 O O . ALA A 1 70 ? 0.531 0.443 12.113 1.00 90.50 70 ALA A O 1
ATOM 527 N N . ALA A 1 71 ? 0.540 0.907 9.917 1.00 90.56 71 ALA A N 1
ATOM 528 C CA . ALA A 1 71 ? -0.757 0.289 9.652 1.00 90.56 71 ALA A CA 1
ATOM 529 C C . ALA A 1 71 ? -0.765 -1.206 10.004 1.00 90.56 71 ALA A C 1
ATOM 531 O O . ALA A 1 71 ? -1.699 -1.676 10.649 1.00 90.56 71 ALA A O 1
ATOM 532 N N . ARG A 1 72 ? 0.289 -1.956 9.652 1.00 91.75 72 ARG A N 1
ATOM 533 C CA . ARG A 1 72 ? 0.424 -3.377 10.023 1.00 91.75 72 ARG A CA 1
ATOM 534 C C . ARG A 1 72 ? 0.441 -3.578 11.532 1.00 91.75 72 ARG A C 1
ATOM 536 O O . ARG A 1 72 ? -0.184 -4.513 12.019 1.00 91.75 72 ARG A O 1
ATOM 543 N N . THR A 1 73 ? 1.139 -2.708 12.254 1.00 94.50 73 THR A N 1
ATOM 544 C CA . THR A 1 73 ? 1.223 -2.771 13.717 1.00 94.50 73 THR A CA 1
ATOM 545 C C . THR A 1 73 ? -0.146 -2.550 14.352 1.00 94.50 73 THR A C 1
ATOM 547 O O . THR A 1 73 ? -0.560 -3.340 15.196 1.00 94.50 73 THR A O 1
ATOM 550 N N . VAL A 1 74 ? -0.877 -1.528 13.898 1.00 94.25 74 VAL A N 1
ATOM 551 C CA . VAL A 1 74 ? -2.237 -1.232 14.373 1.00 94.25 74 VAL A CA 1
ATOM 552 C C . VAL A 1 74 ? -3.200 -2.371 14.039 1.00 94.25 74 VAL A C 1
ATOM 554 O O . VAL A 1 74 ? -3.954 -2.811 14.898 1.00 94.25 74 VAL A O 1
ATOM 557 N N . LEU A 1 75 ? -3.162 -2.897 12.814 1.00 92.38 75 LEU A N 1
ATOM 558 C CA . LEU A 1 75 ? -4.063 -3.974 12.394 1.00 92.38 75 LEU A CA 1
ATOM 559 C C . LEU A 1 75 ? -3.757 -5.314 13.070 1.00 92.38 75 LEU A C 1
ATOM 561 O O . LEU A 1 75 ? -4.654 -6.139 13.198 1.00 92.38 75 LEU A O 1
ATOM 565 N N . ALA A 1 76 ? -2.517 -5.546 13.506 1.00 93.62 76 ALA A N 1
ATOM 566 C CA . ALA A 1 76 ? -2.166 -6.746 14.259 1.00 93.62 76 ALA A CA 1
ATOM 567 C C . ALA A 1 76 ? -2.804 -6.764 15.658 1.00 93.62 76 ALA A C 1
ATOM 569 O O . ALA A 1 76 ? -3.095 -7.840 16.178 1.00 93.62 76 ALA A O 1
ATOM 570 N N . THR A 1 77 ? -3.015 -5.594 16.265 1.00 93.62 77 THR A N 1
ATOM 571 C CA . THR A 1 77 ? -3.575 -5.460 17.618 1.00 93.62 77 THR A CA 1
ATOM 572 C C . THR A 1 77 ? -5.067 -5.132 17.617 1.00 93.62 77 THR A C 1
ATOM 574 O O . THR A 1 77 ? -5.795 -5.627 18.473 1.00 93.62 77 THR A O 1
ATOM 577 N N . ASP A 1 78 ? -5.541 -4.350 16.649 1.00 93.12 78 ASP A N 1
ATOM 578 C CA . ASP A 1 78 ? -6.943 -3.965 16.489 1.00 93.12 78 ASP A CA 1
ATOM 579 C C . ASP A 1 78 ? -7.350 -3.971 15.003 1.00 93.12 78 ASP A C 1
ATOM 581 O O . ASP A 1 78 ? -7.466 -2.918 14.364 1.00 93.12 78 ASP A O 1
ATOM 585 N N . PRO A 1 79 ? -7.608 -5.165 14.434 1.00 91.88 79 PRO A N 1
ATOM 586 C CA . PRO A 1 79 ? -7.957 -5.328 13.020 1.00 91.88 79 PRO A CA 1
ATOM 587 C C . PRO A 1 7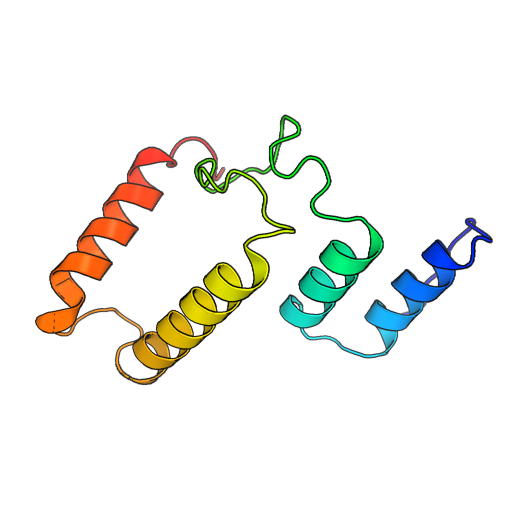9 ? -9.198 -4.535 12.591 1.00 91.88 79 PRO A C 1
ATOM 589 O O . PRO A 1 79 ? -9.362 -4.206 11.419 1.00 91.88 79 PRO A O 1
ATOM 592 N N . THR A 1 80 ? -10.095 -4.254 13.537 1.00 91.38 80 THR A N 1
ATOM 593 C CA . THR A 1 80 ? -11.371 -3.569 13.291 1.00 91.38 80 THR A CA 1
ATOM 594 C C . THR A 1 80 ? -11.335 -2.077 13.619 1.00 91.38 80 THR A C 1
ATOM 596 O O . THR A 1 80 ? -12.358 -1.403 13.488 1.00 91.38 80 THR A O 1
ATOM 599 N N . LEU A 1 81 ? -10.183 -1.554 14.058 1.00 90.88 81 LEU A N 1
ATOM 600 C CA . LEU A 1 81 ? -10.027 -0.183 14.555 1.00 90.88 81 LEU A CA 1
ATOM 601 C C . LEU A 1 81 ? -11.085 0.176 15.614 1.00 90.88 81 LEU A C 1
ATOM 603 O O . LEU A 1 81 ? -11.630 1.279 15.606 1.00 90.88 81 LEU A O 1
ATOM 607 N N . SER A 1 82 ? -11.457 -0.784 16.461 1.00 92.88 82 SER A N 1
ATOM 608 C CA . SER A 1 82 ? -12.525 -0.699 17.458 1.00 92.88 82 SER A CA 1
ATOM 609 C C . SER A 1 82 ? -12.122 0.072 18.716 1.00 92.88 82 SER A C 1
ATOM 611 O O . SER A 1 82 ? -12.991 0.673 19.357 1.00 92.88 82 SER A O 1
ATOM 613 N N . ALA A 1 83 ? -10.827 0.103 19.036 1.00 93.12 83 ALA A N 1
ATOM 614 C CA . ALA A 1 83 ? -10.308 0.721 20.241 1.00 93.12 83 ALA A CA 1
ATOM 615 C C . ALA A 1 83 ? -10.571 2.243 20.251 1.00 93.12 83 ALA A C 1
ATOM 617 O O . ALA A 1 83 ? -10.536 2.884 19.191 1.00 93.12 83 ALA A O 1
ATOM 618 N N . PRO A 1 84 ? -10.854 2.853 21.421 1.00 92.31 84 PRO A N 1
ATOM 619 C CA . PRO A 1 84 ? -11.127 4.288 21.523 1.00 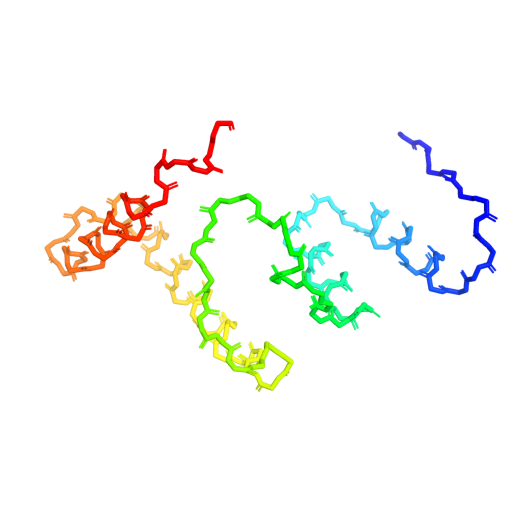92.31 84 PRO A CA 1
ATOM 620 C C . PRO A 1 84 ? -10.022 5.164 20.918 1.00 92.31 84 PRO A C 1
ATOM 622 O O . PRO A 1 84 ? -10.317 6.151 20.246 1.00 92.31 84 PRO A O 1
ATOM 625 N N . GLU A 1 85 ? -8.760 4.773 21.092 1.00 93.69 85 GLU A N 1
ATOM 626 C CA . GLU A 1 85 ? -7.584 5.447 20.538 1.00 93.69 85 GLU A CA 1
ATOM 627 C C . GLU A 1 85 ? -7.548 5.448 19.001 1.00 93.69 85 GLU A C 1
ATOM 629 O O . GLU A 1 85 ? -7.010 6.374 18.394 1.00 93.69 85 GLU A O 1
ATOM 634 N N . HIS A 1 86 ? -8.181 4.467 18.350 1.00 94.94 86 HIS A N 1
ATOM 635 C CA . HIS A 1 86 ? -8.243 4.348 16.892 1.00 94.94 86 HIS A CA 1
ATOM 636 C C . HIS A 1 86 ? -9.510 4.967 16.286 1.00 94.94 86 HIS A C 1
ATOM 638 O O . HIS A 1 86 ? -9.675 4.957 15.064 1.00 94.94 86 HIS A O 1
ATOM 644 N N . ALA A 1 87 ? -10.401 5.556 17.092 1.00 92.19 87 ALA A N 1
ATOM 645 C CA . ALA A 1 87 ? -11.666 6.111 16.609 1.00 92.19 87 ALA A CA 1
ATOM 646 C C . ALA A 1 87 ? -11.475 7.181 15.516 1.00 92.19 87 ALA A C 1
ATOM 648 O O . ALA A 1 87 ? -12.219 7.203 14.533 1.00 92.19 87 ALA A O 1
ATOM 649 N N . ALA A 1 88 ? -10.455 8.034 15.655 1.00 92.88 88 ALA A N 1
ATOM 650 C CA . ALA A 1 88 ? -10.124 9.052 14.658 1.00 92.88 88 ALA A CA 1
ATOM 651 C C . ALA A 1 88 ? -9.620 8.435 13.343 1.00 92.88 88 ALA A C 1
ATOM 653 O O . ALA A 1 88 ? -10.032 8.863 12.263 1.00 92.88 88 ALA A O 1
ATOM 654 N N . LEU A 1 89 ? -8.777 7.399 13.430 1.00 91.94 89 LEU A N 1
ATOM 655 C CA . LEU A 1 89 ? -8.278 6.663 12.268 1.00 91.94 89 LEU A CA 1
ATOM 656 C C . LEU A 1 89 ? -9.427 5.963 11.534 1.00 91.94 89 LEU A C 1
ATOM 658 O O . LEU A 1 89 ? -9.566 6.120 10.324 1.00 91.94 89 LEU A O 1
ATOM 662 N N . ARG A 1 90 ? -10.319 5.289 12.269 1.00 92.19 90 ARG A N 1
ATOM 663 C CA . ARG A 1 90 ? -11.524 4.650 11.720 1.00 92.19 90 ARG A CA 1
ATOM 664 C C . ARG A 1 90 ? -12.422 5.651 10.993 1.00 92.19 90 ARG A C 1
ATOM 666 O O . ARG A 1 90 ? -12.860 5.384 9.876 1.00 92.19 90 ARG A O 1
ATOM 673 N N . ALA A 1 91 ? -12.671 6.814 11.597 1.00 91.44 91 ALA A N 1
ATOM 674 C CA . ALA A 1 91 ? -13.455 7.877 10.970 1.00 91.44 91 ALA A CA 1
ATOM 675 C C . ALA A 1 91 ? -12.782 8.411 9.694 1.00 91.44 91 ALA A C 1
ATOM 677 O O . ALA A 1 91 ? -13.461 8.680 8.703 1.00 91.44 91 ALA A O 1
ATOM 678 N N . GLN A 1 92 ? -11.452 8.532 9.688 1.00 88.50 92 GLN A N 1
ATOM 679 C CA . GLN A 1 92 ? -10.706 8.947 8.504 1.00 88.50 92 GLN A CA 1
ATOM 680 C C . GLN A 1 92 ? -10.781 7.911 7.380 1.00 88.50 92 GLN A C 1
ATOM 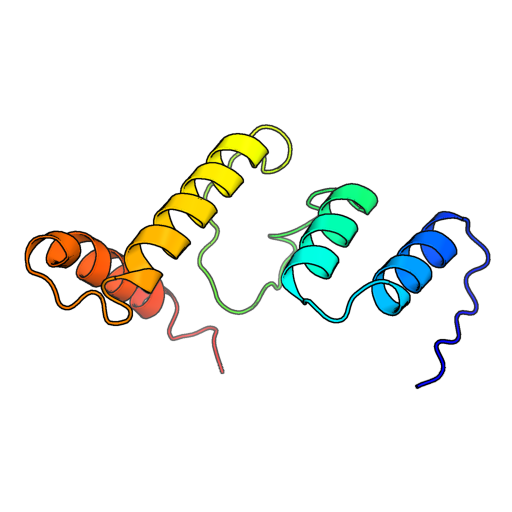682 O O . GLN A 1 92 ? -11.043 8.294 6.241 1.00 88.50 92 GLN A O 1
ATOM 687 N N . CYS A 1 93 ? -10.616 6.622 7.687 1.00 86.88 93 CYS A N 1
ATOM 688 C CA . CYS A 1 93 ? -10.798 5.542 6.718 1.00 86.88 93 CYS A CA 1
ATOM 689 C C . CYS A 1 93 ? -12.214 5.569 6.130 1.00 86.88 93 CYS A C 1
ATOM 691 O O . CYS A 1 93 ? -12.363 5.564 4.912 1.00 86.88 93 CYS A O 1
ATOM 693 N N . ALA A 1 94 ? -13.246 5.688 6.972 1.00 86.94 94 ALA A N 1
ATOM 694 C CA . ALA A 1 94 ? -14.634 5.768 6.519 1.00 86.94 94 ALA A CA 1
ATOM 695 C C . ALA A 1 94 ? -14.878 6.961 5.579 1.00 86.94 94 ALA A C 1
ATOM 697 O O . ALA A 1 94 ? -15.505 6.794 4.539 1.00 86.94 94 ALA A O 1
ATOM 698 N N . ARG A 1 95 ? -14.337 8.150 5.893 1.00 85.06 95 ARG A N 1
ATOM 699 C CA . ARG A 1 95 ? -14.409 9.319 4.995 1.00 85.06 95 ARG A CA 1
ATOM 700 C C . ARG A 1 95 ? -13.722 9.069 3.657 1.00 85.06 95 ARG A C 1
ATOM 702 O O . ARG A 1 95 ? -14.254 9.466 2.626 1.00 85.06 95 ARG A O 1
ATOM 709 N N . LEU A 1 96 ? -12.546 8.445 3.686 1.00 80.62 96 LEU A N 1
ATOM 710 C CA . LEU A 1 96 ? -11.762 8.163 2.489 1.00 80.62 96 LEU A CA 1
ATOM 711 C C . LEU A 1 96 ? -12.500 7.200 1.553 1.00 80.62 96 LEU A C 1
ATOM 713 O O . LEU A 1 96 ? -12.514 7.442 0.354 1.00 80.62 96 LEU A O 1
ATOM 717 N N . PHE A 1 97 ? -13.141 6.158 2.088 1.00 77.25 97 PHE A N 1
ATOM 718 C CA . PHE A 1 97 ? -13.941 5.226 1.288 1.00 77.25 97 PHE A CA 1
ATOM 719 C C . PHE A 1 97 ? -15.263 5.841 0.811 1.00 77.25 97 PHE A C 1
ATOM 721 O O . PHE A 1 97 ? -15.560 5.756 -0.376 1.00 77.25 97 PHE A O 1
ATOM 728 N N . ALA A 1 98 ? -15.988 6.558 1.677 1.00 78.44 98 ALA A N 1
ATOM 729 C CA . ALA A 1 98 ? -17.252 7.205 1.314 1.00 78.44 98 ALA A CA 1
ATOM 730 C C . ALA A 1 98 ? -17.098 8.253 0.197 1.00 78.44 98 ALA A C 1
ATOM 732 O O . ALA A 1 98 ? -17.979 8.413 -0.644 1.00 78.44 98 ALA A O 1
ATOM 733 N N . ALA A 1 99 ? -15.962 8.957 0.150 1.00 69.19 99 ALA A N 1
ATOM 734 C CA . ALA A 1 99 ? -15.649 9.885 -0.936 1.00 69.19 99 ALA A CA 1
ATOM 735 C C . ALA A 1 99 ? -15.482 9.194 -2.309 1.00 69.19 99 ALA A C 1
ATOM 737 O O . ALA A 1 99 ? -15.488 9.881 -3.329 1.00 69.19 99 ALA A O 1
ATOM 738 N N . ASN A 1 100 ? -15.363 7.860 -2.343 1.00 62.44 100 ASN A N 1
ATOM 739 C CA . ASN A 1 100 ? -15.029 7.076 -3.534 1.00 62.44 100 ASN A CA 1
ATOM 740 C C . ASN A 1 100 ? -16.051 5.980 -3.882 1.00 62.44 100 ASN A C 1
ATOM 742 O O . ASN A 1 100 ? -15.819 5.222 -4.826 1.00 62.44 100 ASN A O 1
ATOM 746 N N . ASP A 1 101 ? -17.188 5.902 -3.181 1.00 54.56 101 ASP A N 1
ATOM 747 C CA . ASP A 1 101 ? -18.233 4.873 -3.366 1.00 54.56 101 ASP A CA 1
ATOM 748 C C . ASP A 1 101 ? -18.850 4.829 -4.787 1.00 54.56 101 ASP A C 1
ATOM 750 O O . ASP A 1 101 ? -19.642 3.945 -5.104 1.00 54.56 101 ASP A O 1
ATOM 754 N N . GLY A 1 102 ? -18.474 5.744 -5.687 1.00 49.50 102 GLY A N 1
ATOM 755 C CA . GLY A 1 102 ? -18.860 5.728 -7.101 1.00 49.50 102 GLY A CA 1
ATOM 756 C C . GLY A 1 102 ? -17.877 5.041 -8.060 1.00 49.50 102 GLY A C 1
ATOM 757 O O . GLY A 1 102 ? -18.125 5.082 -9.262 1.00 49.50 102 GLY A O 1
ATOM 758 N N . HIS A 1 103 ? -16.737 4.505 -7.602 1.00 49.44 103 HIS A N 1
ATOM 759 C CA . HIS A 1 103 ? -15.649 4.002 -8.473 1.00 49.44 103 HIS A CA 1
ATOM 760 C C . HIS A 1 103 ? -15.191 2.561 -8.163 1.00 49.44 103 HIS A C 1
ATOM 762 O O . HIS A 1 103 ? -14.168 2.121 -8.688 1.00 49.44 103 HIS A O 1
ATOM 768 N N . PHE A 1 104 ? -15.945 1.829 -7.335 1.00 42.56 104 PHE A N 1
ATOM 769 C CA . PHE A 1 104 ? -15.642 0.451 -6.914 1.00 42.56 104 PHE A CA 1
ATOM 770 C C . PHE A 1 104 ? -16.610 -0.627 -7.453 1.00 42.56 104 PHE A C 1
ATOM 772 O O . PHE A 1 104 ? -16.522 -1.771 -7.011 1.00 42.56 104 PHE A O 1
ATOM 779 N N . ASN A 1 105 ? -17.504 -0.293 -8.394 1.00 33.09 105 ASN A N 1
ATOM 780 C CA . ASN A 1 105 ? -18.317 -1.269 -9.142 1.00 33.09 105 ASN A CA 1
ATOM 781 C C . ASN A 1 105 ? -17.810 -1.426 -10.575 1.00 33.09 105 ASN A C 1
ATOM 783 O O . ASN A 1 105 ? -17.604 -0.377 -11.227 1.00 33.09 105 ASN A O 1
#